Protein AF-A0A7S0M8C3-F1 (afdb_monomer)

Sequence (170 aa):
EEFAANADKVLEMQAFKDWCGSLDPEFIVKSILVQSVDMFGSRVGFLKFKAQVSDKENSVVPSIVFMRGASVAVLFVLRCDEDGELFTILTVQARFPTGKHSFHDIPAGMVDGNGDFTGVAAKEMKEETGIEVNVKSLIDLTDLASDKEGIVGPKKLPGVYPSCGGCDEY

Organism: NCBI:txid233186

Structure (mmCIF, N/CA/C/O backbone):
data_AF-A0A7S0M8C3-F1
#
_entry.id   AF-A0A7S0M8C3-F1
#
loop_
_atom_site.group_PDB
_atom_site.id
_atom_site.type_symbol
_atom_site.label_atom_id
_atom_site.label_alt_id
_atom_site.label_comp_id
_atom_site.label_asym_id
_atom_site.label_entity_id
_atom_site.label_seq_id
_atom_site.pdbx_PDB_ins_code
_atom_site.Cartn_x
_atom_site.Cartn_y
_atom_site.Cartn_z
_atom_site.occupancy
_atom_site.B_iso_or_equiv
_atom_site.auth_seq_id
_atom_site.auth_comp_id
_atom_site.auth_asym_id
_atom_site.auth_atom_id
_atom_site.pdbx_PDB_model_num
ATOM 1 N N . GLU A 1 1 ? 20.572 -16.726 -10.151 1.00 49.19 1 GLU A N 1
ATOM 2 C CA . GLU A 1 1 ? 19.652 -17.761 -10.671 1.00 49.19 1 GLU A CA 1
ATOM 3 C C . GLU A 1 1 ? 18.251 -17.631 -10.081 1.00 49.19 1 GLU A C 1
ATOM 5 O O . GLU A 1 1 ? 17.314 -17.538 -10.857 1.00 49.19 1 GLU A O 1
ATOM 10 N N . GLU A 1 2 ? 18.097 -17.481 -8.761 1.00 56.28 2 GLU A N 1
ATOM 11 C CA . GLU A 1 2 ? 16.788 -17.283 -8.097 1.00 56.28 2 GLU A CA 1
ATOM 12 C C . GLU A 1 2 ? 16.004 -16.049 -8.590 1.00 56.28 2 GLU A C 1
ATOM 14 O O . GLU A 1 2 ? 14.793 -16.092 -8.769 1.00 56.28 2 GLU A O 1
ATOM 19 N N . PHE A 1 3 ? 16.701 -14.960 -8.917 1.00 55.41 3 PHE A N 1
ATOM 20 C CA . PHE A 1 3 ? 16.072 -13.734 -9.412 1.00 55.41 3 PHE A CA 1
ATOM 21 C C . PHE A 1 3 ? 15.416 -13.881 -10.795 1.00 55.41 3 PHE A C 1
ATOM 23 O O . PHE A 1 3 ? 14.323 -13.368 -11.021 1.00 55.41 3 PHE A O 1
ATOM 30 N N . ALA A 1 4 ? 16.062 -14.598 -11.723 1.00 58.97 4 ALA A N 1
ATOM 31 C CA . ALA A 1 4 ? 15.493 -14.843 -13.048 1.00 58.97 4 ALA A CA 1
ATOM 32 C C . ALA A 1 4 ? 14.242 -15.735 -12.961 1.00 58.97 4 ALA A C 1
ATOM 34 O O . ALA A 1 4 ? 13.319 -15.561 -13.748 1.00 58.97 4 ALA A O 1
ATOM 35 N N . ALA A 1 5 ? 14.184 -16.628 -11.965 1.00 62.28 5 ALA A N 1
ATOM 36 C CA . ALA A 1 5 ? 13.038 -17.503 -11.721 1.00 62.28 5 ALA A CA 1
ATOM 37 C C . ALA A 1 5 ? 11.785 -16.756 -11.221 1.00 62.28 5 ALA A C 1
ATOM 39 O O . ALA A 1 5 ? 10.680 -17.274 -11.351 1.00 62.28 5 ALA A O 1
ATOM 40 N N . ASN A 1 6 ? 11.940 -15.534 -10.694 1.00 80.06 6 ASN A N 1
ATOM 41 C CA . ASN A 1 6 ? 10.840 -14.750 -10.127 1.00 80.06 6 ASN A CA 1
ATOM 42 C C . ASN A 1 6 ? 10.397 -13.572 -11.012 1.00 80.06 6 ASN A C 1
ATOM 44 O O . ASN A 1 6 ? 9.460 -12.865 -10.647 1.00 80.06 6 ASN A O 1
ATOM 48 N N . ALA A 1 7 ? 11.025 -13.350 -12.172 1.00 81.88 7 ALA A N 1
ATOM 49 C CA . ALA A 1 7 ? 10.680 -12.236 -13.060 1.00 81.88 7 ALA A CA 1
ATOM 50 C C . ALA A 1 7 ? 9.216 -12.299 -13.532 1.00 81.88 7 ALA A C 1
ATOM 52 O O . ALA A 1 7 ? 8.496 -11.305 -13.442 1.00 81.88 7 ALA A O 1
ATOM 53 N N . ASP A 1 8 ? 8.743 -13.484 -13.929 1.00 89.38 8 ASP A N 1
ATOM 54 C CA . ASP A 1 8 ? 7.345 -13.688 -14.329 1.00 89.38 8 ASP A CA 1
ATOM 55 C C . ASP A 1 8 ? 6.383 -13.418 -13.163 1.00 89.38 8 ASP A C 1
ATOM 57 O O . ASP A 1 8 ? 5.314 -12.841 -13.346 1.00 89.38 8 ASP A O 1
ATOM 61 N N . LYS A 1 9 ? 6.796 -13.738 -11.929 1.00 93.06 9 LYS A N 1
ATOM 62 C CA . LYS A 1 9 ? 6.009 -13.467 -10.718 1.00 93.06 9 LYS A CA 1
ATOM 63 C C . LYS A 1 9 ? 5.888 -11.983 -10.402 1.00 93.06 9 LYS A C 1
ATOM 65 O O . LYS A 1 9 ? 4.835 -11.554 -9.938 1.00 93.06 9 LYS A O 1
ATOM 70 N N . VAL A 1 10 ? 6.916 -11.191 -10.702 1.00 93.75 10 VAL A N 1
ATOM 71 C CA . VAL A 1 10 ? 6.837 -9.726 -10.612 1.00 93.75 10 VAL A CA 1
ATOM 72 C C . VAL A 1 10 ? 5.830 -9.179 -11.620 1.00 93.75 10 VAL A C 1
ATOM 74 O O . VAL A 1 10 ? 4.995 -8.357 -11.256 1.00 93.75 10 VAL A O 1
ATOM 77 N N . LEU A 1 11 ? 5.847 -9.677 -12.859 1.00 93.25 11 LEU A N 1
ATOM 78 C CA . LEU A 1 11 ? 4.877 -9.276 -13.884 1.00 93.25 11 LEU A CA 1
ATOM 79 C C . LEU A 1 11 ? 3.444 -9.719 -13.554 1.00 93.25 11 LEU A C 1
ATOM 81 O O . LEU A 1 11 ? 2.490 -9.105 -14.027 1.00 93.25 11 LEU A O 1
ATOM 85 N N . GLU A 1 12 ? 3.273 -10.766 -12.744 1.00 92.94 12 GLU A N 1
ATOM 86 C CA . GLU A 1 12 ? 1.973 -11.223 -12.244 1.00 92.94 12 GLU A CA 1
ATOM 87 C C . GLU A 1 12 ? 1.457 -10.409 -11.044 1.00 92.94 12 GLU A C 1
ATOM 89 O O . GLU A 1 12 ? 0.239 -10.368 -10.841 1.00 92.94 12 GLU A O 1
ATOM 94 N N . MET A 1 13 ? 2.342 -9.750 -10.284 1.00 92.50 13 MET A N 1
ATOM 95 C CA . MET A 1 13 ? 2.008 -8.996 -9.070 1.00 92.50 13 MET A CA 1
ATOM 96 C C . MET A 1 13 ? 1.035 -7.851 -9.376 1.00 92.50 13 MET A C 1
ATOM 98 O O . MET A 1 13 ? 1.329 -6.973 -10.185 1.00 92.50 13 MET A O 1
ATOM 102 N N . GLN A 1 14 ? -0.115 -7.832 -8.694 1.00 91.12 14 GLN A N 1
ATOM 103 C CA . GLN A 1 14 ? -1.164 -6.842 -8.961 1.00 91.12 14 GLN A CA 1
ATOM 104 C C . GLN A 1 14 ? -0.691 -5.407 -8.693 1.00 91.12 14 GLN A C 1
ATOM 106 O O . GLN A 1 14 ? -0.831 -4.566 -9.570 1.00 91.12 14 GLN A O 1
ATOM 111 N N . ALA A 1 15 ? -0.012 -5.158 -7.567 1.00 92.19 15 ALA A N 1
ATOM 112 C CA . ALA A 1 15 ? 0.543 -3.838 -7.253 1.00 92.19 15 ALA A CA 1
ATOM 113 C C . ALA A 1 15 ? 1.499 -3.315 -8.341 1.00 92.19 15 ALA A C 1
ATOM 115 O O . ALA A 1 15 ? 1.477 -2.135 -8.681 1.00 92.19 15 ALA A O 1
ATOM 116 N N . PHE A 1 16 ? 2.300 -4.201 -8.946 1.00 94.50 16 PHE A N 1
ATOM 117 C CA . PHE A 1 16 ? 3.193 -3.823 -10.039 1.00 94.50 16 PHE A CA 1
ATOM 118 C C . PHE A 1 16 ? 2.413 -3.447 -11.303 1.00 94.50 16 PHE A C 1
ATOM 120 O O . PHE A 1 16 ? 2.726 -2.443 -11.942 1.00 94.50 16 PHE A O 1
ATOM 127 N N . LYS A 1 17 ? 1.364 -4.208 -11.640 1.00 93.25 17 LYS A N 1
ATOM 128 C CA . LYS A 1 17 ? 0.469 -3.896 -12.766 1.00 93.25 17 LYS A CA 1
ATOM 129 C C . LYS A 1 17 ? -0.268 -2.578 -12.557 1.00 93.25 17 LYS A C 1
ATOM 131 O O . LYS A 1 17 ? -0.310 -1.771 -13.482 1.00 93.25 17 LYS A O 1
ATOM 136 N N . ASP A 1 18 ? -0.811 -2.364 -11.362 1.00 90.62 18 ASP A N 1
ATOM 137 C CA . ASP A 1 18 ? -1.543 -1.149 -11.008 1.00 90.62 18 ASP A CA 1
ATOM 138 C C . ASP A 1 18 ? -0.622 0.066 -11.094 1.00 90.62 18 ASP A C 1
ATOM 140 O O . ASP A 1 18 ? -0.965 1.043 -11.755 1.00 90.62 18 ASP A O 1
ATOM 144 N N . TRP A 1 19 ? 0.590 -0.036 -10.538 1.00 92.38 19 TRP A N 1
ATOM 145 C CA . TRP A 1 19 ? 1.609 1.006 -10.639 1.00 92.38 19 TRP A CA 1
ATOM 146 C C . TRP A 1 19 ? 1.981 1.310 -12.095 1.00 92.38 19 TRP A C 1
ATOM 148 O O . TRP A 1 19 ? 2.009 2.473 -12.491 1.00 92.38 19 TRP A O 1
ATOM 158 N N . CYS A 1 20 ? 2.214 0.288 -12.927 1.00 93.38 20 CYS A N 1
ATOM 159 C CA . CYS A 1 20 ? 2.465 0.491 -14.356 1.00 93.38 20 CYS A CA 1
ATOM 160 C C . CYS A 1 20 ? 1.283 1.166 -15.068 1.00 93.38 20 CYS A C 1
ATOM 162 O O . CYS A 1 20 ? 1.502 2.000 -15.944 1.00 93.38 20 CYS A O 1
ATOM 164 N N . GLY A 1 21 ? 0.048 0.812 -14.704 1.00 91.62 21 GLY A N 1
ATOM 165 C CA . GLY A 1 21 ? -1.172 1.398 -15.258 1.00 91.62 21 GLY A CA 1
ATOM 166 C C . GLY A 1 21 ? -1.456 2.822 -14.773 1.00 91.62 21 GLY A C 1
ATOM 167 O O . GLY A 1 21 ? -2.138 3.568 -15.473 1.00 91.62 21 GLY A O 1
ATOM 168 N N . SER A 1 22 ? -0.924 3.210 -13.611 1.00 88.69 22 SER A N 1
ATOM 169 C CA . SER A 1 22 ? -1.099 4.537 -13.012 1.00 88.69 22 SER A CA 1
ATOM 170 C C . SER A 1 22 ? 0.053 5.505 -13.289 1.00 88.69 22 SER A C 1
ATOM 172 O O . SER A 1 22 ? 0.012 6.633 -12.800 1.00 88.69 22 SER A O 1
ATOM 174 N N . LEU A 1 23 ? 1.104 5.079 -13.999 1.00 91.19 23 LEU A N 1
ATOM 175 C CA . LEU 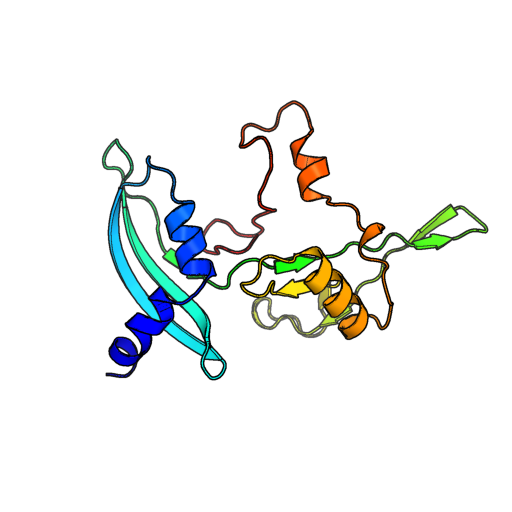A 1 23 ? 2.253 5.931 -14.301 1.00 91.19 23 LEU A CA 1
ATOM 176 C C . LEU A 1 23 ? 1.817 7.175 -15.079 1.00 91.19 23 LEU A C 1
ATOM 178 O O . LEU A 1 23 ? 1.221 7.083 -16.153 1.00 91.19 23 LEU A O 1
ATOM 182 N N . ASP A 1 24 ? 2.169 8.341 -14.542 1.00 91.81 24 ASP A N 1
ATOM 183 C CA . ASP A 1 24 ? 1.939 9.604 -15.227 1.00 91.81 24 ASP A CA 1
ATOM 184 C C . ASP A 1 24 ? 2.783 9.660 -16.520 1.00 91.81 24 ASP A C 1
ATOM 186 O O . ASP A 1 24 ? 3.982 9.358 -16.473 1.00 91.81 24 ASP A O 1
ATOM 190 N N . PRO A 1 25 ? 2.202 10.041 -17.677 1.00 90.94 25 PRO A N 1
ATOM 191 C CA . PRO A 1 25 ? 2.927 10.135 -18.946 1.00 90.94 25 PRO A CA 1
ATOM 192 C C . PRO A 1 25 ? 4.076 11.158 -18.946 1.00 90.94 25 PRO A C 1
ATOM 194 O O . PRO A 1 25 ? 4.867 11.178 -19.890 1.00 90.94 25 PRO A O 1
ATOM 197 N N . GLU A 1 26 ? 4.187 12.024 -17.935 1.00 93.25 26 GLU A N 1
ATOM 198 C CA . GLU A 1 26 ? 5.354 12.888 -17.743 1.00 93.25 26 GLU A CA 1
ATOM 199 C C . GLU A 1 26 ? 6.605 12.122 -17.295 1.00 93.25 26 GLU A C 1
ATOM 201 O O . GLU A 1 26 ? 7.720 12.594 -17.535 1.00 93.25 26 GLU A O 1
ATOM 206 N N . PHE A 1 27 ? 6.450 10.924 -16.722 1.00 95.19 27 PHE A N 1
ATOM 207 C CA . PHE A 1 27 ? 7.569 10.052 -16.389 1.00 95.19 27 PHE A CA 1
ATOM 208 C C . PHE A 1 27 ? 8.021 9.233 -17.599 1.00 95.19 27 PHE A C 1
ATOM 210 O O . PHE A 1 27 ? 7.338 8.329 -18.080 1.00 95.19 27 PHE A O 1
ATOM 217 N N . ILE A 1 28 ? 9.249 9.479 -18.047 1.00 95.44 28 ILE A N 1
ATOM 218 C CA . ILE A 1 28 ? 9.907 8.695 -19.091 1.00 95.44 28 ILE A CA 1
ATOM 219 C C . ILE A 1 28 ? 10.745 7.605 -18.418 1.00 95.44 28 ILE A C 1
ATOM 221 O O . ILE A 1 28 ? 11.888 7.831 -18.008 1.00 95.44 28 ILE A O 1
ATOM 225 N N . VAL A 1 29 ? 10.178 6.403 -18.302 1.00 96.00 29 VAL A N 1
ATOM 226 C CA . VAL A 1 29 ? 10.854 5.233 -17.721 1.00 96.00 29 VAL A CA 1
ATOM 227 C C . VAL A 1 29 ? 11.702 4.536 -18.789 1.00 96.00 29 VAL A C 1
ATOM 229 O O . VAL A 1 29 ? 11.178 3.990 -19.756 1.00 96.00 29 VAL A O 1
ATOM 232 N N . LYS A 1 30 ? 13.029 4.528 -18.619 1.00 95.50 30 LYS A N 1
ATOM 233 C CA . LYS A 1 30 ? 13.974 3.890 -19.559 1.00 95.50 30 LYS A CA 1
ATOM 234 C C . LYS A 1 30 ? 14.260 2.433 -19.218 1.00 95.50 30 LYS A C 1
ATOM 236 O O . LYS A 1 30 ? 14.435 1.608 -20.108 1.00 95.50 30 LYS A O 1
ATOM 241 N N . SER A 1 31 ? 14.381 2.124 -17.931 1.00 95.31 31 SER A N 1
ATOM 242 C CA . SER A 1 31 ? 14.628 0.764 -17.453 1.00 95.31 31 SER A CA 1
ATOM 243 C C . SER A 1 31 ? 14.221 0.607 -15.994 1.00 95.31 31 SER A C 1
ATOM 245 O O . SER A 1 31 ? 14.201 1.578 -15.236 1.00 95.31 31 SER A O 1
ATOM 247 N N . ILE A 1 32 ? 13.928 -0.632 -15.607 1.00 94.88 32 ILE A N 1
ATOM 248 C CA . ILE A 1 32 ? 13.699 -1.044 -14.225 1.00 94.88 32 ILE A CA 1
ATOM 249 C C . ILE A 1 32 ? 14.724 -2.123 -13.890 1.00 94.88 32 ILE A C 1
ATOM 251 O O . ILE A 1 32 ? 14.824 -3.140 -14.573 1.00 94.88 32 ILE A O 1
ATOM 255 N N . LEU A 1 33 ? 15.482 -1.894 -12.826 1.00 94.88 33 LEU A N 1
ATOM 256 C CA . LEU A 1 33 ? 16.362 -2.871 -12.210 1.00 94.88 33 LEU A CA 1
ATOM 257 C C . LEU A 1 33 ? 15.690 -3.372 -10.936 1.00 94.88 33 LEU A C 1
ATOM 259 O O . LEU A 1 33 ? 15.717 -2.691 -9.908 1.00 94.88 33 LEU A O 1
ATOM 263 N N . VAL A 1 34 ? 15.102 -4.565 -10.993 1.00 94.69 34 VAL A N 1
ATOM 264 C CA . VAL A 1 34 ? 14.630 -5.233 -9.779 1.00 94.69 34 VAL A CA 1
ATOM 265 C C . VAL A 1 34 ? 15.856 -5.593 -8.919 1.00 94.69 34 VAL A C 1
ATOM 267 O O . VAL A 1 34 ? 16.918 -5.951 -9.424 1.00 94.69 34 VAL A O 1
ATOM 270 N N . GLN A 1 35 ? 15.758 -5.384 -7.612 1.00 94.50 35 GLN A N 1
ATOM 271 C CA . GLN A 1 35 ? 16.856 -5.547 -6.655 1.00 94.50 35 GLN A CA 1
ATOM 272 C C . GLN A 1 35 ? 16.581 -6.671 -5.656 1.00 94.50 35 GLN A C 1
ATOM 274 O O . GLN A 1 35 ? 17.519 -7.337 -5.232 1.00 94.50 35 GLN A O 1
ATOM 279 N N . SER A 1 36 ? 15.317 -6.870 -5.275 1.00 94.50 36 SER A N 1
ATOM 280 C CA . SER A 1 36 ? 14.881 -7.951 -4.386 1.00 94.50 36 SER A CA 1
ATOM 281 C C . SER A 1 36 ? 13.437 -8.328 -4.683 1.00 94.50 36 SER A C 1
ATOM 283 O O . SER A 1 36 ? 12.641 -7.456 -5.039 1.00 94.50 36 SER A O 1
ATOM 285 N N . VAL A 1 37 ? 13.116 -9.607 -4.504 1.00 95.12 37 VAL A N 1
ATOM 286 C CA . VAL A 1 37 ? 11.754 -10.144 -4.557 1.00 95.12 37 VAL A CA 1
ATOM 287 C C . VAL A 1 37 ? 11.586 -11.074 -3.363 1.00 95.12 37 VAL A C 1
ATOM 289 O O . VAL A 1 37 ? 12.280 -12.085 -3.274 1.00 95.12 37 VAL A O 1
ATOM 292 N N . ASP A 1 38 ? 10.667 -10.740 -2.466 1.00 94.69 38 ASP A N 1
ATOM 293 C CA . ASP A 1 38 ? 10.344 -11.545 -1.293 1.00 94.69 38 ASP A CA 1
ATOM 294 C C . ASP A 1 38 ? 9.041 -12.308 -1.552 1.00 94.69 38 ASP A C 1
ATOM 296 O O . ASP A 1 38 ? 7.976 -11.711 -1.733 1.00 94.69 38 ASP A O 1
ATOM 300 N N . MET A 1 39 ? 9.127 -13.639 -1.594 1.00 93.31 39 MET A N 1
ATOM 301 C CA . MET A 1 39 ? 8.000 -14.522 -1.909 1.00 93.31 39 MET A CA 1
ATOM 302 C C . MET A 1 39 ? 7.271 -14.972 -0.641 1.00 93.31 39 MET A C 1
ATOM 304 O O . MET A 1 39 ? 7.885 -15.491 0.289 1.00 93.31 39 MET A O 1
ATOM 308 N N . PHE A 1 40 ? 5.944 -14.852 -0.626 1.00 90.56 40 PHE A N 1
ATOM 309 C CA . PHE A 1 40 ? 5.070 -15.387 0.421 1.00 90.56 40 PHE A CA 1
ATOM 310 C C . PHE A 1 40 ? 4.314 -16.596 -0.125 1.00 90.56 40 PHE A C 1
ATOM 312 O O . PHE A 1 40 ? 3.206 -16.483 -0.652 1.00 90.56 40 PHE A O 1
ATOM 319 N N . GLY A 1 41 ? 4.936 -17.773 -0.047 1.00 90.56 41 GLY A N 1
ATOM 320 C CA . GLY A 1 41 ? 4.448 -18.948 -0.765 1.00 90.56 41 GLY A CA 1
ATOM 321 C C . GLY A 1 41 ? 4.600 -18.742 -2.274 1.00 90.56 41 GLY A C 1
ATOM 322 O O . GLY A 1 41 ? 5.709 -18.543 -2.757 1.00 90.56 41 GLY A O 1
ATOM 323 N N . SER A 1 42 ? 3.496 -18.778 -3.023 1.00 89.81 42 SER A N 1
ATOM 324 C CA . SER A 1 42 ? 3.503 -18.623 -4.487 1.00 89.81 42 SER A CA 1
ATOM 325 C C . SER A 1 42 ? 3.350 -17.180 -4.985 1.00 89.81 42 SER A C 1
ATOM 327 O O . SER A 1 42 ? 3.478 -16.949 -6.189 1.00 89.81 42 SER A O 1
ATOM 329 N N . ARG A 1 43 ? 3.071 -16.216 -4.095 1.00 89.94 43 ARG A N 1
ATOM 330 C CA . ARG A 1 43 ? 2.861 -14.799 -4.441 1.00 89.94 43 ARG A CA 1
ATOM 331 C C . ARG A 1 43 ? 4.070 -13.939 -4.082 1.00 89.94 43 ARG A C 1
ATOM 333 O O . ARG A 1 43 ? 4.7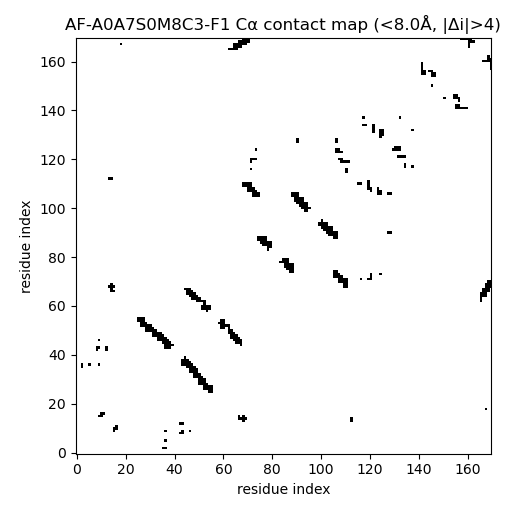54 -14.218 -3.099 1.00 89.94 43 ARG A O 1
ATOM 340 N N . VAL A 1 44 ? 4.281 -12.860 -4.831 1.00 93.38 44 VAL A N 1
ATOM 341 C CA . VAL A 1 44 ? 5.211 -11.793 -4.434 1.00 93.38 44 VAL A CA 1
ATOM 342 C C . VAL A 1 44 ? 4.596 -11.031 -3.259 1.00 93.38 44 VAL A C 1
ATOM 344 O O . VAL A 1 44 ? 3.466 -10.552 -3.357 1.00 93.38 44 VAL A O 1
ATOM 347 N N . GLY A 1 45 ? 5.312 -10.976 -2.137 1.00 92.69 45 GLY A N 1
ATOM 348 C CA . GLY A 1 45 ? 4.942 -10.204 -0.951 1.00 92.69 45 GLY A CA 1
ATOM 349 C C . GLY A 1 45 ? 5.545 -8.804 -0.978 1.00 92.69 45 GLY A C 1
ATOM 350 O O . GLY A 1 45 ? 4.818 -7.824 -0.846 1.00 92.69 45 GLY A O 1
ATOM 351 N N . PHE A 1 46 ? 6.857 -8.717 -1.214 1.00 94.69 46 PHE A N 1
ATOM 352 C CA . PHE A 1 46 ? 7.558 -7.445 -1.387 1.00 94.69 46 PHE A CA 1
ATOM 353 C C . PHE A 1 46 ? 8.413 -7.446 -2.646 1.00 94.69 46 PHE A C 1
ATOM 355 O O . PHE A 1 46 ? 9.001 -8.458 -3.031 1.00 94.69 46 PHE A O 1
ATOM 362 N N . LEU A 1 47 ? 8.513 -6.275 -3.263 1.00 96.00 47 LEU A N 1
ATOM 363 C CA . LEU A 1 47 ? 9.348 -6.034 -4.425 1.00 96.00 47 LEU A CA 1
ATOM 364 C C . LEU A 1 47 ? 10.180 -4.777 -4.187 1.00 96.00 47 LEU A C 1
ATOM 366 O O . LEU A 1 47 ? 9.650 -3.717 -3.885 1.00 96.00 47 LEU A O 1
ATOM 370 N N . LYS A 1 48 ? 11.496 -4.859 -4.369 1.00 96.38 48 LYS A N 1
ATOM 371 C CA . LYS A 1 48 ? 12.371 -3.683 -4.362 1.00 96.38 48 LYS A CA 1
ATOM 372 C C . LYS A 1 48 ? 12.957 -3.485 -5.744 1.00 96.38 48 LYS A C 1
ATOM 374 O O . LYS A 1 48 ? 13.579 -4.408 -6.267 1.00 96.38 48 LYS A O 1
ATOM 379 N N . PHE A 1 49 ? 12.848 -2.287 -6.308 1.00 95.75 49 PHE A N 1
ATOM 380 C CA . PHE A 1 49 ? 13.492 -1.958 -7.577 1.00 95.75 49 PHE A CA 1
ATOM 381 C C . PHE A 1 49 ? 14.018 -0.525 -7.628 1.00 95.75 49 PHE A C 1
ATOM 383 O O . PHE A 1 49 ? 13.626 0.348 -6.854 1.00 95.75 49 PHE A O 1
ATOM 390 N N . LYS A 1 50 ? 14.930 -0.290 -8.573 1.00 96.50 50 LYS A N 1
ATOM 391 C CA . LYS A 1 50 ? 15.380 1.038 -8.980 1.00 96.50 50 LYS A CA 1
ATOM 392 C C . LYS A 1 50 ? 15.046 1.239 -10.450 1.00 96.50 50 LYS A C 1
ATOM 394 O O . LYS A 1 50 ? 15.441 0.421 -11.276 1.00 96.50 50 LYS A O 1
ATOM 399 N N . ALA A 1 51 ? 14.376 2.329 -10.786 1.00 95.25 51 ALA A N 1
ATOM 400 C CA . ALA A 1 51 ? 14.119 2.705 -12.168 1.00 95.25 51 ALA A CA 1
ATOM 401 C C . ALA A 1 51 ? 15.080 3.807 -12.640 1.00 95.25 51 ALA A C 1
ATOM 403 O O . ALA A 1 51 ? 15.613 4.588 -11.848 1.00 95.25 51 ALA A O 1
ATOM 404 N N . GLN A 1 52 ? 15.327 3.849 -13.945 1.00 96.75 52 GLN A N 1
ATOM 405 C CA . GLN A 1 52 ? 15.910 5.007 -14.614 1.00 96.75 52 GLN A CA 1
ATOM 406 C C . GLN A 1 52 ? 14.765 5.831 -15.189 1.00 96.75 52 GLN A C 1
ATOM 408 O O . GLN A 1 52 ? 14.182 5.440 -16.201 1.00 96.75 52 GLN A O 1
ATOM 413 N N . VAL A 1 53 ? 14.446 6.943 -14.533 1.00 96.56 53 VAL A N 1
ATOM 414 C CA . VAL A 1 53 ? 13.324 7.809 -14.900 1.00 96.56 53 VAL A CA 1
ATOM 415 C C . VAL A 1 53 ? 13.828 9.225 -15.125 1.00 96.56 53 VAL A C 1
ATOM 417 O O . VAL A 1 53 ? 14.681 9.720 -14.381 1.00 96.56 53 VAL A O 1
ATOM 420 N N . SER A 1 54 ? 13.302 9.867 -16.160 1.00 96.38 54 SER A N 1
ATOM 421 C CA . SER A 1 54 ? 13.457 11.300 -16.383 1.00 96.38 54 SER A CA 1
ATOM 422 C C . SER A 1 54 ? 12.112 11.962 -16.646 1.00 96.38 54 SER A C 1
ATOM 424 O O . SER A 1 54 ? 11.184 11.292 -17.092 1.00 96.38 54 SER A O 1
ATOM 426 N N . ASP A 1 55 ? 12.016 13.263 -16.403 1.00 93.81 55 ASP A N 1
ATOM 427 C CA . ASP A 1 55 ? 10.883 14.073 -16.856 1.00 93.81 55 ASP A CA 1
ATOM 428 C C . ASP A 1 55 ? 11.058 14.532 -18.319 1.00 93.81 55 ASP A C 1
ATOM 430 O O . ASP A 1 55 ? 12.030 14.180 -19.003 1.00 93.81 55 ASP A O 1
ATOM 434 N N . LYS A 1 56 ? 10.110 15.341 -18.809 1.00 93.00 56 LYS A N 1
ATOM 435 C CA . LYS A 1 56 ? 10.137 15.934 -20.158 1.00 93.00 56 LYS A CA 1
ATOM 436 C C . LYS A 1 56 ? 11.322 16.881 -20.391 1.00 93.00 56 LYS A C 1
ATOM 438 O O . LYS A 1 56 ? 11.693 17.106 -21.542 1.00 93.00 56 LYS A O 1
ATOM 443 N N . GLU A 1 57 ? 11.928 17.411 -19.332 1.00 94.25 57 GLU A N 1
ATOM 444 C CA . GLU A 1 57 ? 13.109 18.280 -19.388 1.00 94.25 57 GLU A CA 1
ATOM 445 C C . GLU A 1 57 ? 14.426 17.480 -19.335 1.00 94.25 57 GLU A C 1
ATOM 447 O O . GLU A 1 57 ? 15.511 18.054 -19.407 1.00 94.25 57 GLU A O 1
ATOM 452 N N . ASN A 1 58 ? 14.346 16.142 -19.301 1.00 92.62 58 ASN A N 1
ATOM 453 C CA . ASN A 1 58 ? 15.454 15.204 -19.094 1.00 92.62 58 ASN A CA 1
ATOM 454 C C . ASN A 1 58 ? 16.103 15.282 -17.703 1.00 92.62 58 ASN A C 1
ATOM 456 O O . ASN A 1 58 ? 17.202 14.746 -17.512 1.00 92.62 58 ASN A O 1
ATOM 460 N N . SER A 1 59 ? 15.436 15.884 -16.719 1.00 95.25 59 SER A N 1
ATOM 461 C CA . SER A 1 59 ? 15.903 15.857 -15.335 1.00 95.25 59 SER A CA 1
ATOM 462 C C . SER A 1 59 ? 15.718 14.459 -14.758 1.00 95.25 59 SER A C 1
ATOM 464 O O . SER A 1 59 ? 14.694 13.810 -14.971 1.00 95.25 59 SER A O 1
ATOM 466 N N . VAL A 1 60 ? 16.726 13.966 -14.034 1.00 94.62 60 VAL A N 1
ATOM 467 C CA . VAL A 1 60 ? 16.671 12.643 -13.399 1.00 94.62 60 VAL A CA 1
ATOM 468 C C . VAL A 1 60 ? 15.736 12.693 -12.198 1.00 94.62 60 VAL A C 1
ATOM 470 O O . VAL A 1 60 ? 15.931 13.499 -11.290 1.00 94.62 60 VAL A O 1
ATOM 473 N N . VAL A 1 61 ? 14.778 11.771 -12.160 1.00 94.12 61 VAL A N 1
ATOM 474 C CA . VAL A 1 61 ? 13.863 11.613 -11.029 1.00 94.12 61 VAL A CA 1
ATOM 475 C C . VAL A 1 61 ? 14.419 10.538 -10.082 1.00 94.12 61 VAL A C 1
ATOM 477 O O . VAL A 1 61 ? 14.859 9.482 -10.545 1.00 94.12 61 VAL A O 1
ATOM 480 N N . PRO A 1 62 ? 14.442 10.758 -8.754 1.00 92.62 62 PRO A N 1
ATOM 481 C CA . PRO A 1 62 ? 14.725 9.695 -7.794 1.00 92.62 62 PRO A CA 1
ATOM 482 C C . PRO A 1 62 ? 13.681 8.578 -7.907 1.00 92.62 62 PRO A C 1
ATOM 484 O O . PRO A 1 62 ? 12.486 8.827 -7.790 1.00 92.62 62 PRO A O 1
ATOM 487 N N . SER A 1 63 ? 14.116 7.342 -8.158 1.00 92.75 63 SER A N 1
ATOM 488 C CA . SER A 1 63 ? 13.186 6.249 -8.492 1.00 92.75 63 SER A CA 1
ATOM 489 C C . SER A 1 63 ? 13.572 4.929 -7.836 1.00 92.75 63 SER A C 1
ATOM 491 O O . SER A 1 63 ? 13.755 3.913 -8.506 1.00 92.75 63 SER A O 1
ATOM 493 N N . ILE A 1 64 ? 13.756 4.952 -6.516 1.00 95.44 64 ILE A N 1
ATOM 494 C CA . ILE A 1 64 ? 13.807 3.730 -5.705 1.00 95.44 64 ILE A CA 1
ATOM 495 C C . ILE A 1 64 ? 12.391 3.443 -5.222 1.00 95.44 64 ILE A C 1
ATOM 497 O O . ILE A 1 64 ? 11.736 4.340 -4.702 1.00 95.44 64 ILE A O 1
ATOM 501 N N . VAL A 1 65 ? 11.949 2.198 -5.374 1.00 95.56 65 VAL A N 1
ATOM 502 C CA . VAL A 1 65 ? 10.612 1.762 -4.973 1.00 95.56 65 VAL A CA 1
ATOM 503 C C . VAL A 1 65 ? 10.725 0.496 -4.130 1.00 95.56 65 VAL A C 1
ATOM 505 O O . VAL A 1 65 ? 11.352 -0.486 -4.537 1.00 95.56 65 VAL A O 1
ATOM 508 N N . PHE A 1 66 ? 10.127 0.542 -2.946 1.00 95.62 66 PHE A N 1
ATOM 509 C CA . PHE A 1 66 ? 9.767 -0.601 -2.125 1.00 95.62 66 PHE A CA 1
ATOM 510 C C . PHE A 1 66 ? 8.260 -0.802 -2.258 1.00 95.62 66 PHE A C 1
ATOM 512 O O . PHE A 1 66 ? 7.468 -0.012 -1.755 1.00 95.62 66 PHE A O 1
ATOM 519 N N . MET A 1 67 ? 7.893 -1.836 -2.999 1.00 94.81 67 MET A N 1
ATOM 520 C CA . MET A 1 67 ? 6.536 -2.125 -3.409 1.00 94.81 67 MET A CA 1
ATOM 521 C C . MET A 1 67 ? 5.935 -3.224 -2.540 1.00 94.81 67 MET A C 1
ATOM 523 O O . MET A 1 67 ? 6.487 -4.327 -2.451 1.00 94.81 67 MET A O 1
ATOM 527 N N . ARG A 1 68 ? 4.789 -2.918 -1.931 1.00 92.56 68 ARG A N 1
ATOM 528 C CA . ARG A 1 68 ? 3.969 -3.867 -1.168 1.00 92.56 68 ARG A CA 1
ATOM 529 C C . ARG A 1 68 ? 2.493 -3.867 -1.567 1.00 92.56 68 ARG A C 1
ATOM 531 O O . ARG A 1 68 ? 1.805 -4.828 -1.229 1.00 92.56 68 ARG A O 1
ATOM 538 N N . GLY A 1 69 ? 2.029 -2.848 -2.294 1.00 91.38 69 GLY A N 1
ATOM 539 C CA . GLY A 1 69 ? 0.626 -2.669 -2.666 1.00 91.38 69 GLY A CA 1
ATOM 540 C C . GLY A 1 69 ? -0.200 -1.889 -1.641 1.00 91.38 69 GLY A C 1
ATOM 541 O O . GLY A 1 69 ? 0.304 -1.463 -0.601 1.00 91.38 69 GLY A O 1
ATOM 542 N N . ALA A 1 70 ? -1.482 -1.715 -1.963 1.00 90.00 70 ALA A N 1
ATOM 543 C CA . ALA A 1 70 ? -2.439 -0.956 -1.165 1.00 90.00 70 ALA A C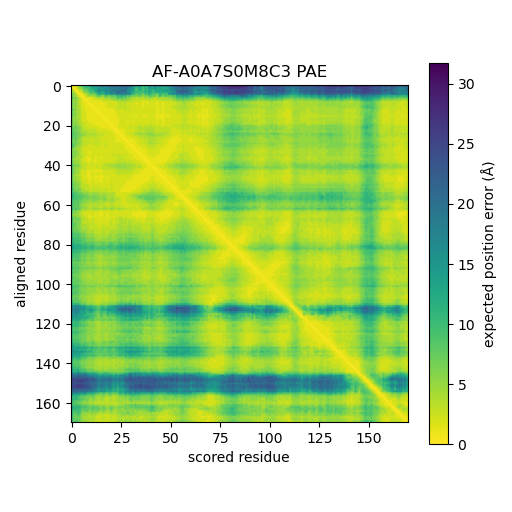A 1
ATOM 544 C C . ALA A 1 70 ? -2.801 -1.652 0.154 1.00 90.00 70 ALA A C 1
ATOM 546 O O . ALA A 1 70 ? -2.832 -2.887 0.251 1.00 90.00 70 ALA A O 1
ATOM 547 N N . SER A 1 71 ? -3.136 -0.847 1.156 1.00 90.50 71 SER A N 1
ATOM 548 C CA . SER A 1 71 ? -3.703 -1.326 2.411 1.00 90.50 71 SER A CA 1
ATOM 549 C C . SER A 1 71 ? -5.034 -0.632 2.690 1.00 90.50 71 SER A C 1
ATOM 551 O O . SER A 1 71 ? -5.468 0.268 1.976 1.00 90.50 71 SER A O 1
ATOM 553 N N . VAL A 1 72 ? -5.757 -1.125 3.686 1.00 90.06 72 VAL A N 1
ATOM 554 C CA . VAL A 1 72 ? -6.977 -0.499 4.178 1.00 90.06 72 VAL A CA 1
ATOM 555 C C . VAL A 1 72 ? -6.868 -0.357 5.680 1.00 90.06 72 VAL A C 1
ATOM 557 O O . VAL A 1 72 ? -6.465 -1.287 6.374 1.00 90.06 72 VAL A O 1
ATOM 560 N N . ALA A 1 73 ? -7.236 0.815 6.180 1.00 91.50 73 ALA A N 1
ATOM 561 C CA . ALA A 1 73 ? -7.308 1.100 7.600 1.00 91.50 73 ALA A CA 1
ATOM 562 C C . ALA A 1 73 ? -8.703 1.615 7.945 1.00 91.50 73 ALA A C 1
ATOM 564 O O . ALA A 1 73 ? -9.332 2.317 7.149 1.00 91.50 73 ALA A O 1
ATOM 565 N N . VAL A 1 74 ? -9.193 1.276 9.134 1.00 90.81 74 VAL A N 1
ATOM 566 C CA . VAL A 1 74 ? -10.544 1.647 9.561 1.00 90.81 74 VAL A CA 1
ATOM 567 C C . VAL A 1 74 ? -10.484 2.380 10.887 1.00 90.81 74 VAL A C 1
ATOM 569 O O . VAL A 1 74 ? -10.034 1.858 11.905 1.00 90.81 74 VAL A O 1
ATOM 572 N N . LEU A 1 75 ? -11.006 3.603 10.878 1.00 92.44 75 LEU A N 1
ATOM 573 C CA . LEU A 1 75 ? -11.197 4.387 12.085 1.00 92.44 75 LEU A CA 1
ATOM 574 C C . LEU A 1 75 ? -12.547 4.044 12.718 1.00 92.44 75 LEU A C 1
ATOM 576 O O . LEU A 1 75 ? -13.600 4.378 12.175 1.00 92.44 75 LEU A O 1
ATOM 580 N N . PHE A 1 76 ? -12.523 3.439 13.904 1.00 90.38 76 PHE A N 1
ATOM 581 C CA . PHE A 1 76 ? -13.729 3.328 14.719 1.00 90.38 76 PHE A CA 1
ATOM 582 C C . PHE A 1 76 ? -14.049 4.647 15.408 1.00 90.38 76 PHE A C 1
ATOM 584 O O . PHE A 1 76 ? -13.179 5.263 16.025 1.00 90.38 76 PHE A O 1
ATOM 591 N N . VAL A 1 77 ? -15.324 5.016 15.379 1.00 91.75 77 VAL A N 1
ATOM 592 C CA . VAL A 1 77 ? -15.884 6.085 16.203 1.00 91.75 77 VAL A CA 1
ATOM 593 C C . VAL A 1 77 ? -16.964 5.456 17.070 1.00 91.75 77 VAL A C 1
ATOM 595 O O . VAL A 1 77 ? -18.071 5.183 16.609 1.00 91.75 77 VAL A O 1
ATOM 598 N N . LEU A 1 78 ? -16.614 5.173 18.319 1.00 91.44 78 LEU A N 1
ATOM 599 C CA . LEU A 1 78 ? -17.547 4.732 19.344 1.00 91.44 78 LEU A CA 1
ATOM 600 C C . LEU A 1 78 ? -18.120 5.971 20.016 1.00 91.44 78 LEU A C 1
ATOM 602 O O . LEU A 1 78 ? -17.363 6.853 20.410 1.00 91.44 78 LEU A O 1
ATOM 606 N N . ARG A 1 79 ? -19.439 6.036 20.156 1.00 94.44 79 ARG A N 1
ATOM 607 C CA . ARG A 1 79 ? -20.113 7.122 20.860 1.00 94.44 79 ARG A CA 1
ATOM 608 C C . ARG A 1 79 ? -20.805 6.557 22.088 1.00 94.44 79 ARG A C 1
ATOM 610 O O . ARG A 1 79 ? -21.599 5.633 21.956 1.00 94.44 79 ARG A O 1
ATOM 617 N N . CYS A 1 80 ? -20.481 7.108 23.248 1.00 95.94 80 CYS A N 1
ATOM 618 C CA . CYS A 1 80 ? -21.162 6.824 24.501 1.00 95.94 80 CYS A CA 1
ATOM 619 C C . CYS A 1 80 ? -22.579 7.421 24.450 1.00 95.94 80 CYS A C 1
ATOM 621 O O . CYS A 1 80 ? -22.745 8.579 24.054 1.00 95.94 80 CYS A O 1
ATOM 623 N N . ASP A 1 81 ? -23.604 6.644 24.801 1.00 95.88 81 ASP A N 1
ATOM 624 C CA . ASP A 1 81 ? -24.998 7.100 24.715 1.00 95.8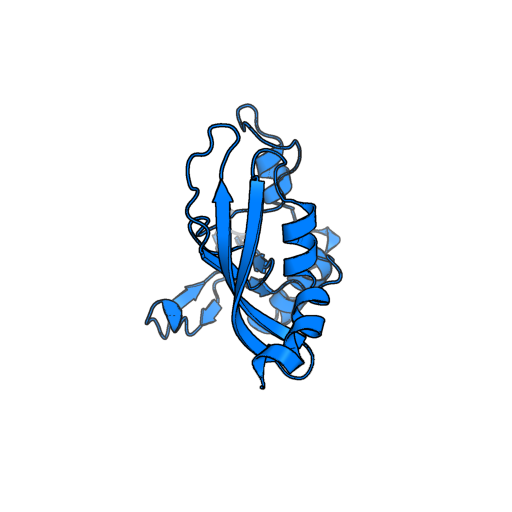8 81 ASP A CA 1
ATOM 625 C C . ASP A 1 81 ? -25.345 8.074 25.853 1.00 95.88 81 ASP A C 1
ATOM 627 O O . ASP A 1 81 ? -26.194 8.951 25.687 1.00 95.88 81 ASP A O 1
ATOM 631 N N . GLU A 1 82 ? -24.676 7.944 27.001 1.00 96.75 82 GLU A N 1
ATOM 632 C CA . GLU A 1 82 ? -24.949 8.701 28.220 1.00 96.75 82 GLU A CA 1
ATOM 633 C C . GLU A 1 82 ? -24.519 10.172 28.134 1.00 96.75 82 GLU A C 1
ATOM 635 O O . GLU A 1 82 ? -25.264 11.060 28.556 1.00 96.75 82 GLU A O 1
ATOM 640 N N . ASP A 1 83 ? -23.326 10.441 27.603 1.00 96.56 83 ASP A N 1
ATOM 641 C CA . ASP A 1 83 ? -22.712 11.776 27.563 1.00 96.56 83 ASP A CA 1
ATOM 642 C C . ASP A 1 83 ? -22.285 12.220 26.155 1.00 96.56 83 ASP A C 1
ATOM 644 O O . ASP A 1 83 ? -21.922 13.381 25.946 1.00 96.56 83 ASP A O 1
ATOM 648 N N . GLY A 1 84 ? -22.386 11.333 25.162 1.00 96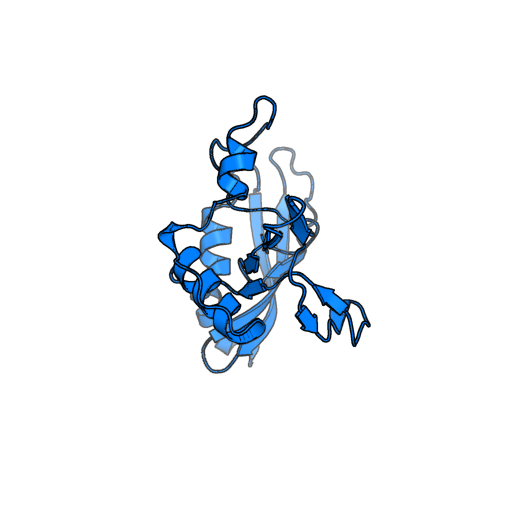.25 84 GLY A N 1
ATOM 649 C CA . GLY A 1 84 ? -21.973 11.607 23.793 1.00 96.25 84 GLY A CA 1
ATOM 650 C C . GLY A 1 84 ? -20.460 11.610 23.579 1.00 96.25 84 GLY A C 1
ATOM 651 O O . GLY A 1 84 ? -20.043 12.014 22.489 1.00 96.25 84 GLY A O 1
ATOM 652 N N . GLU A 1 85 ? -19.656 11.195 24.564 1.00 97.06 85 GLU A N 1
ATOM 653 C CA . GLU A 1 85 ? -18.200 11.132 24.442 1.00 97.06 85 GLU A CA 1
ATOM 654 C C . GLU A 1 85 ? -17.786 10.158 23.329 1.00 97.06 85 GLU A C 1
ATOM 656 O O . GLU A 1 85 ? -18.412 9.115 23.111 1.00 97.06 85 GLU A O 1
ATOM 661 N N . LEU A 1 86 ? -16.745 10.536 22.579 1.00 96.44 86 LEU A N 1
ATOM 662 C CA . LEU A 1 86 ? -16.251 9.771 21.441 1.00 96.44 86 LEU A CA 1
ATOM 663 C C . LEU A 1 86 ? -14.957 9.048 21.796 1.00 96.44 86 LEU A C 1
ATOM 665 O O . LEU A 1 86 ? -13.981 9.662 22.223 1.00 96.44 86 LEU A O 1
ATOM 669 N N . PHE A 1 87 ? -14.933 7.753 21.513 1.00 95.31 87 PHE A N 1
ATOM 670 C CA . PHE A 1 87 ? -13.772 6.892 21.661 1.00 95.31 87 PHE A CA 1
ATOM 671 C C . PHE A 1 87 ? -13.424 6.238 20.329 1.00 95.31 87 PHE A C 1
ATOM 673 O O . PHE A 1 87 ? -14.224 6.180 19.395 1.00 95.31 87 PHE A O 1
ATOM 680 N N . THR A 1 88 ? -12.211 5.710 20.251 1.00 94.88 88 THR A N 1
ATOM 681 C CA . THR A 1 88 ? -11.766 4.893 19.127 1.00 94.88 88 THR A CA 1
ATOM 682 C C . THR A 1 88 ? -11.159 3.593 19.635 1.00 94.88 88 THR A C 1
ATOM 684 O O . THR A 1 88 ? -10.877 3.452 20.826 1.00 94.88 88 THR A O 1
ATOM 687 N N . ILE A 1 89 ? -10.969 2.640 18.730 1.00 92.75 89 ILE A N 1
ATOM 688 C CA . ILE A 1 89 ? -10.338 1.358 19.024 1.00 92.75 89 ILE A CA 1
ATOM 689 C C . ILE A 1 89 ? -8.972 1.359 18.361 1.00 92.75 89 ILE A C 1
ATOM 691 O O . ILE A 1 89 ? -8.855 1.649 17.172 1.00 92.75 89 ILE A O 1
ATOM 695 N N . LEU A 1 90 ? -7.958 1.002 19.142 1.00 95.00 90 LEU A N 1
ATOM 696 C CA . LEU A 1 90 ? -6.601 0.787 18.665 1.00 95.00 90 LEU A CA 1
ATOM 697 C C . LEU A 1 90 ? -6.216 -0.671 18.899 1.00 95.00 90 LEU A C 1
ATOM 699 O O . LEU A 1 90 ? -6.615 -1.281 19.893 1.00 95.00 90 LEU A O 1
ATOM 703 N N . THR A 1 91 ? -5.403 -1.207 18.002 1.00 92.62 91 THR A N 1
ATOM 704 C CA . THR A 1 91 ? -4.694 -2.468 18.196 1.00 92.62 91 THR A CA 1
ATOM 705 C C . THR A 1 91 ? -3.316 -2.179 18.781 1.00 92.62 91 THR A C 1
ATOM 707 O O . THR A 1 91 ? -2.770 -1.084 18.630 1.00 92.62 91 THR A O 1
ATOM 710 N N . VAL A 1 92 ? -2.741 -3.162 19.474 1.00 94.69 92 VAL A N 1
ATOM 711 C CA . VAL A 1 92 ? -1.348 -3.097 19.926 1.00 94.69 92 VAL A CA 1
ATOM 712 C C . VAL A 1 92 ? -0.572 -4.177 19.207 1.00 94.69 92 VAL A C 1
ATOM 714 O O . VAL A 1 92 ? -0.811 -5.365 19.411 1.00 94.69 92 VAL A O 1
ATOM 717 N N . GLN A 1 93 ? 0.371 -3.756 18.375 1.00 92.00 93 GLN A N 1
ATOM 718 C CA . GLN A 1 93 ? 1.123 -4.660 17.520 1.00 92.00 93 GLN A CA 1
ATOM 719 C C . GLN A 1 93 ? 2.600 -4.283 17.439 1.00 92.00 93 GLN A C 1
ATOM 721 O O . GLN A 1 93 ? 3.000 -3.134 17.654 1.00 92.00 93 GLN A O 1
ATOM 726 N N . ALA A 1 94 ? 3.432 -5.278 17.131 1.00 94.31 94 ALA A N 1
ATOM 727 C CA . ALA A 1 94 ? 4.845 -5.057 16.884 1.00 94.31 94 ALA A CA 1
ATOM 728 C C . ALA A 1 94 ? 5.036 -4.455 15.492 1.00 94.31 94 ALA A C 1
ATOM 730 O O . ALA A 1 94 ? 4.766 -5.080 14.470 1.00 94.31 94 ALA A O 1
ATOM 731 N N . ARG A 1 95 ? 5.575 -3.240 15.451 1.00 93.25 95 ARG A N 1
ATOM 732 C CA . ARG A 1 95 ? 6.022 -2.567 14.234 1.00 93.25 95 ARG A CA 1
ATOM 733 C C . ARG A 1 95 ? 7.548 -2.591 14.223 1.00 93.25 95 ARG A C 1
ATOM 735 O O . ARG A 1 95 ? 8.221 -1.615 14.548 1.00 93.25 95 ARG A O 1
ATOM 742 N N . PHE A 1 96 ? 8.109 -3.744 13.857 1.00 94.94 96 PHE A N 1
ATOM 743 C CA . PHE A 1 96 ? 9.562 -3.924 13.766 1.00 94.94 96 PHE A CA 1
ATOM 744 C C . PHE A 1 96 ? 10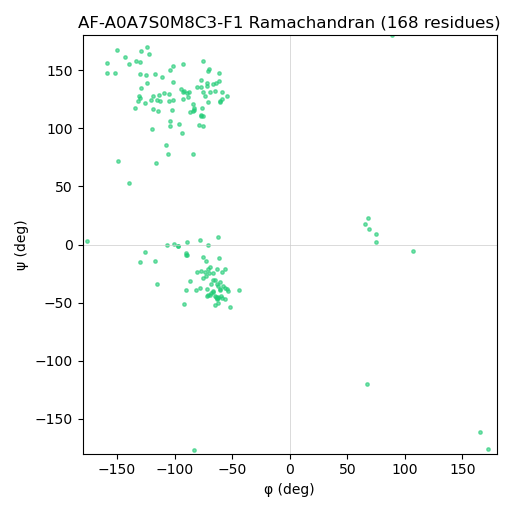.259 -2.872 12.877 1.00 94.94 96 PHE A C 1
ATOM 746 O O . PHE A 1 96 ? 11.292 -2.363 13.314 1.00 94.94 96 PHE A O 1
ATOM 753 N N . PRO A 1 97 ? 9.699 -2.443 11.719 1.00 89.94 97 PRO A N 1
ATOM 754 C CA . PRO A 1 97 ? 10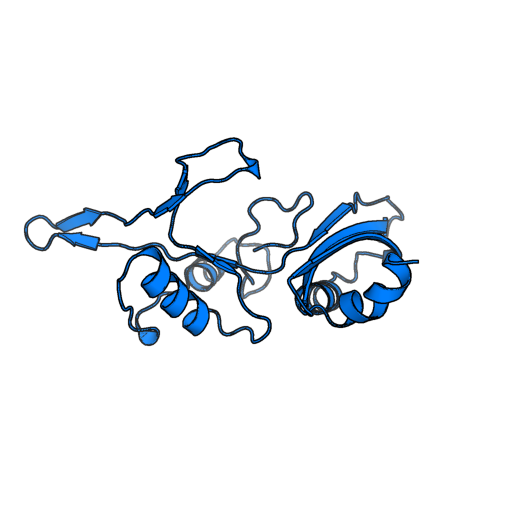.310 -1.387 10.903 1.00 89.94 97 PRO A CA 1
ATOM 755 C C . PRO A 1 97 ? 10.504 -0.048 11.630 1.00 89.94 97 PRO A C 1
ATOM 757 O O . PRO A 1 97 ? 11.376 0.727 11.252 1.00 89.94 97 PRO A O 1
ATOM 760 N N . THR A 1 98 ? 9.728 0.224 12.686 1.00 92.56 98 THR A N 1
ATOM 761 C CA . THR A 1 98 ? 9.859 1.437 13.511 1.00 92.56 98 THR A CA 1
ATOM 762 C C . THR A 1 98 ? 10.612 1.186 14.824 1.00 92.56 98 THR A C 1
ATOM 764 O O . THR A 1 98 ? 10.783 2.100 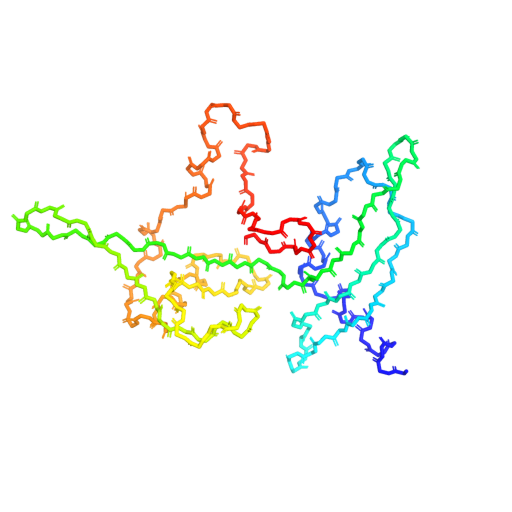15.633 1.00 92.56 98 THR A O 1
ATOM 767 N N . GLY A 1 99 ? 11.063 -0.051 15.067 1.00 96.19 99 GLY A N 1
ATOM 768 C CA . GLY A 1 99 ? 11.719 -0.460 16.309 1.00 96.19 99 GLY A CA 1
ATOM 769 C C . GLY A 1 99 ? 10.786 -0.470 17.525 1.00 96.19 99 GLY A C 1
ATOM 770 O O . GLY A 1 99 ? 11.258 -0.340 18.656 1.00 96.19 99 GLY A O 1
ATOM 771 N N . LYS A 1 100 ? 9.465 -0.577 17.324 1.00 97.06 100 LYS A N 1
ATOM 772 C CA . LYS A 1 100 ? 8.463 -0.553 18.402 1.00 97.06 100 LYS A CA 1
ATOM 773 C C . LYS A 1 100 ? 7.773 -1.905 18.534 1.00 97.06 100 LYS A C 1
ATOM 775 O O . LYS A 1 100 ? 7.168 -2.393 17.589 1.00 97.06 100 LYS A O 1
ATOM 780 N N . HIS A 1 101 ? 7.832 -2.494 19.726 1.00 96.06 101 HIS A N 1
ATOM 781 C CA . HIS A 1 101 ? 7.143 -3.755 20.021 1.00 96.06 101 HIS A CA 1
ATOM 782 C C . HIS A 1 101 ? 5.655 -3.558 20.348 1.00 96.06 101 HIS A C 1
ATOM 784 O O . HIS A 1 101 ? 4.826 -4.358 19.940 1.00 96.06 101 HIS A O 1
ATOM 790 N N . SER A 1 102 ? 5.317 -2.503 21.091 1.00 96.56 102 SER A N 1
ATOM 791 C CA . SER A 1 102 ? 3.942 -2.218 21.522 1.00 96.56 102 SER A CA 1
ATOM 792 C C . SER A 1 102 ? 3.484 -0.903 20.905 1.00 96.56 102 SER A C 1
ATOM 794 O O . SER A 1 102 ? 3.426 0.131 21.572 1.00 96.56 102 SER A O 1
ATOM 796 N N . PHE A 1 103 ? 3.270 -0.927 19.593 1.00 95.44 103 PHE A N 1
ATOM 797 C CA . PHE A 1 103 ? 2.803 0.225 18.838 1.00 95.44 103 PHE A CA 1
ATOM 798 C C . PHE A 1 103 ? 1.276 0.242 18.845 1.00 95.44 103 PHE A C 1
ATOM 800 O O . PHE A 1 103 ? 0.659 -0.770 18.518 1.00 95.44 103 PHE A O 1
ATOM 807 N N . HIS A 1 104 ? 0.691 1.369 19.249 1.00 95.19 104 HIS A N 1
ATOM 808 C CA . HIS A 1 104 ? -0.752 1.565 19.175 1.00 95.19 104 HIS A CA 1
ATOM 809 C C . HIS A 1 104 ? -1.088 2.039 17.769 1.00 95.19 104 HIS A C 1
ATOM 811 O O . HIS A 1 104 ? -0.568 3.070 17.341 1.00 95.19 104 HIS A O 1
ATOM 817 N N . ASP A 1 105 ? -1.922 1.282 17.073 1.00 92.12 105 ASP A N 1
ATOM 818 C CA . ASP A 1 105 ? -2.276 1.542 15.684 1.00 92.12 105 ASP A CA 1
ATOM 819 C C . ASP A 1 105 ? -3.780 1.425 15.480 1.00 92.12 105 ASP A C 1
ATOM 821 O O . ASP A 1 105 ? -4.470 0.754 16.251 1.00 92.12 105 ASP A O 1
ATOM 825 N N . ILE A 1 106 ? -4.293 2.056 14.433 1.00 92.56 106 ILE A N 1
ATOM 826 C CA . ILE A 1 106 ? -5.656 1.761 13.992 1.00 92.56 106 ILE A CA 1
ATOM 827 C C . ILE A 1 106 ? -5.690 0.362 13.359 1.00 92.56 106 ILE A C 1
ATOM 829 O O . ILE A 1 106 ? -4.679 -0.068 12.796 1.00 92.56 106 ILE A O 1
ATOM 833 N N . PRO A 1 107 ? -6.817 -0.366 13.452 1.00 91.75 107 PRO A N 1
ATOM 834 C CA . PRO A 1 107 ? -6.951 -1.636 12.759 1.00 91.75 107 PRO A CA 1
ATOM 835 C C . PRO A 1 107 ? -6.768 -1.453 11.251 1.00 91.75 107 PRO A C 1
ATOM 837 O O . PRO A 1 107 ? -7.355 -0.538 10.655 1.00 91.75 107 PRO A O 1
ATOM 840 N N . ALA A 1 108 ? -5.926 -2.287 10.649 1.00 90.50 108 ALA A N 1
ATOM 841 C CA . ALA A 1 108 ? -5.531 -2.140 9.256 1.00 90.50 108 ALA A CA 1
ATOM 842 C C . ALA A 1 108 ? -4.999 -3.448 8.669 1.00 90.50 108 ALA A C 1
ATOM 844 O O . ALA A 1 108 ? -4.306 -4.204 9.342 1.00 90.50 108 ALA A O 1
ATOM 845 N N . GLY A 1 109 ? -5.225 -3.659 7.375 1.00 87.94 109 GLY A N 1
ATOM 846 C CA . GLY A 1 109 ? -4.753 -4.847 6.672 1.00 87.94 109 GLY A CA 1
ATOM 847 C C . GLY A 1 109 ? -4.454 -4.604 5.201 1.00 87.94 109 GLY A C 1
ATOM 848 O O . GLY A 1 109 ? -4.770 -3.561 4.635 1.00 87.94 109 GLY A O 1
ATOM 849 N N . MET A 1 110 ? -3.784 -5.569 4.579 1.00 87.38 110 MET A N 1
ATOM 850 C CA . MET A 1 110 ? -3.401 -5.477 3.170 1.00 87.38 110 MET A CA 1
ATOM 851 C C . MET A 1 110 ? -4.580 -5.842 2.276 1.00 87.38 110 MET A C 1
ATOM 853 O O . MET A 1 110 ? -5.229 -6.863 2.497 1.00 87.38 110 MET A O 1
ATOM 857 N N . VAL A 1 111 ? -4.807 -5.058 1.225 1.00 83.38 111 VAL A N 1
ATOM 858 C CA . VAL A 1 111 ? -5.852 -5.362 0.244 1.00 83.38 111 VAL A CA 1
ATOM 859 C C . VAL A 1 111 ? -5.367 -6.498 -0.651 1.00 83.38 111 VAL A C 1
ATOM 861 O O . VAL A 1 111 ? -4.233 -6.492 -1.137 1.00 83.38 111 VAL A O 1
ATOM 864 N N . ASP A 1 112 ? -6.205 -7.518 -0.839 1.00 70.81 112 ASP A N 1
ATOM 865 C CA . ASP A 1 112 ? -5.913 -8.567 -1.806 1.00 70.81 112 ASP A CA 1
ATOM 866 C C . ASP A 1 112 ? -6.155 -8.059 -3.237 1.00 70.81 112 ASP A C 1
ATOM 868 O O . ASP A 1 112 ? -6.866 -7.084 -3.477 1.00 70.81 112 ASP A O 1
ATOM 872 N N . GLY A 1 113 ? -5.524 -8.695 -4.227 1.00 62.34 113 GLY A N 1
ATOM 873 C CA . GLY A 1 113 ? -5.521 -8.221 -5.620 1.00 62.34 113 GLY A CA 1
ATOM 874 C C . GLY A 1 113 ? -6.892 -8.159 -6.315 1.00 62.34 113 GLY A C 1
ATOM 875 O O . GLY A 1 113 ? -6.933 -7.905 -7.514 1.00 62.34 113 GLY A O 1
ATOM 876 N N . ASN A 1 114 ? -7.995 -8.402 -5.600 1.00 60.72 114 ASN A N 1
ATOM 877 C CA . ASN A 1 114 ? -9.360 -8.308 -6.110 1.00 60.72 114 ASN A CA 1
ATOM 878 C C . ASN A 1 114 ? -9.972 -6.904 -5.951 1.00 60.72 114 ASN A C 1
ATOM 880 O O . ASN A 1 114 ? -11.048 -6.662 -6.495 1.00 60.72 114 ASN A O 1
ATOM 884 N N . GLY A 1 115 ? -9.315 -5.984 -5.231 1.00 64.12 115 GLY A N 1
ATOM 885 C CA . GLY A 1 115 ? -9.751 -4.584 -5.116 1.00 64.12 115 GLY A CA 1
ATOM 886 C C . GLY A 1 115 ? -11.044 -4.371 -4.315 1.00 64.12 115 GLY A C 1
ATOM 887 O O . GLY A 1 115 ? -11.620 -3.284 -4.362 1.00 64.12 115 GLY A O 1
ATOM 888 N N . ASP A 1 116 ? -11.513 -5.383 -3.576 1.00 74.50 116 ASP A N 1
ATOM 889 C CA . ASP A 1 116 ? -12.659 -5.263 -2.668 1.00 74.50 116 ASP A CA 1
ATOM 890 C C . ASP A 1 116 ? -12.210 -4.713 -1.308 1.00 74.50 116 ASP A C 1
ATOM 892 O O . ASP A 1 116 ? -12.056 -5.437 -0.321 1.00 74.50 116 ASP A O 1
ATOM 896 N N . PHE A 1 117 ? -11.994 -3.397 -1.261 1.00 77.50 117 PHE A N 1
ATOM 897 C CA . PHE A 1 117 ? -11.598 -2.687 -0.042 1.00 77.50 117 PHE A CA 1
ATOM 898 C C . PHE A 1 117 ? -12.554 -2.944 1.124 1.00 77.50 117 PHE A C 1
ATOM 900 O O . PHE A 1 117 ? -12.121 -3.068 2.267 1.00 77.50 117 PHE A O 1
ATOM 907 N N . THR A 1 118 ? -13.859 -3.018 0.856 1.00 78.50 118 THR A N 1
ATOM 908 C CA . THR A 1 118 ? -14.870 -3.091 1.912 1.00 78.50 118 THR A CA 1
ATOM 909 C C . THR A 1 118 ? -14.965 -4.496 2.507 1.00 78.50 118 THR A C 1
ATOM 911 O O . THR A 1 118 ? -15.117 -4.636 3.723 1.00 78.50 118 THR A O 1
ATOM 914 N N . GLY A 1 119 ? -14.821 -5.533 1.676 1.00 81.62 119 GLY A N 1
ATOM 915 C CA . GLY A 1 119 ? -14.702 -6.919 2.126 1.00 81.62 119 GLY A CA 1
ATOM 916 C C . GLY A 1 119 ? -13.434 -7.161 2.947 1.00 81.62 119 GLY A C 1
ATOM 917 O O . GLY A 1 119 ? -13.513 -7.756 4.025 1.00 81.62 119 GLY A O 1
ATOM 918 N N . VAL A 1 120 ? -12.286 -6.646 2.484 1.00 84.75 120 VAL A N 1
ATOM 919 C CA . VAL A 1 120 ? -11.014 -6.737 3.221 1.00 84.75 120 VAL A CA 1
ATOM 920 C C . VAL A 1 120 ? -11.113 -6.000 4.550 1.00 84.75 120 VAL A C 1
ATOM 922 O O . VAL A 1 120 ? -10.850 -6.605 5.583 1.00 84.75 120 VAL A O 1
ATOM 925 N N . ALA A 1 121 ? -11.574 -4.745 4.552 1.00 85.50 121 ALA A N 1
ATOM 926 C CA . ALA A 1 121 ? -11.743 -3.965 5.774 1.00 85.50 121 ALA A CA 1
ATOM 927 C C . ALA A 1 121 ? -12.558 -4.738 6.815 1.00 85.50 121 ALA A C 1
ATOM 929 O O . ALA A 1 121 ? -12.082 -4.964 7.921 1.00 85.50 121 ALA A O 1
ATOM 930 N N . ALA A 1 122 ? -13.754 -5.217 6.455 1.00 85.81 122 ALA A N 1
ATOM 931 C CA . ALA A 1 122 ? -14.623 -5.932 7.388 1.00 85.81 122 ALA A CA 1
ATOM 932 C C . ALA A 1 122 ? -14.010 -7.232 7.928 1.00 85.81 122 ALA A C 1
ATOM 934 O O . ALA A 1 122 ? -14.219 -7.571 9.096 1.00 85.81 122 ALA A O 1
ATOM 935 N N . LYS A 1 123 ? -13.252 -7.952 7.094 1.00 87.44 123 LYS A N 1
ATOM 936 C CA . LYS A 1 123 ? -12.520 -9.147 7.512 1.00 87.44 123 LYS A CA 1
ATOM 937 C C . LYS A 1 123 ? -11.428 -8.799 8.530 1.00 87.44 123 LYS A C 1
ATOM 939 O O . LYS A 1 123 ? -11.421 -9.385 9.610 1.00 87.44 123 LYS A O 1
ATOM 944 N N . GLU A 1 124 ? -10.567 -7.835 8.211 1.0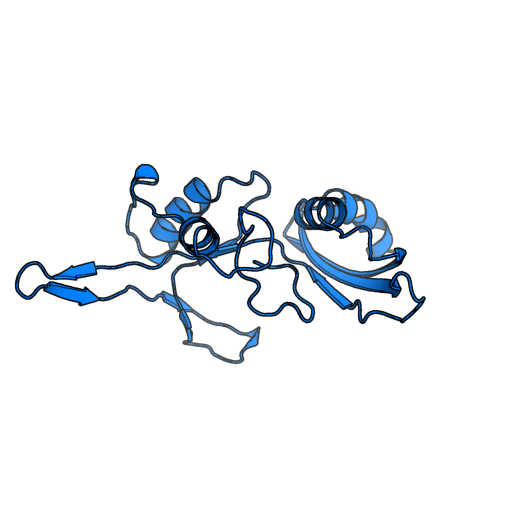0 87.38 124 GLU A N 1
ATOM 945 C CA . GLU A 1 124 ? -9.465 -7.391 9.079 1.00 87.38 124 GLU A CA 1
ATOM 946 C C . GLU A 1 124 ? -10.002 -6.849 10.415 1.00 87.38 124 GLU A C 1
ATOM 948 O O . GLU A 1 124 ? -9.497 -7.206 11.477 1.00 87.38 124 GLU A O 1
ATOM 953 N N . MET A 1 125 ? -11.123 -6.109 10.403 1.00 87.81 125 MET A N 1
ATOM 954 C CA . MET A 1 125 ? -11.788 -5.651 11.635 1.00 87.81 125 MET A CA 1
ATOM 955 C C . MET A 1 125 ? -12.143 -6.808 12.561 1.00 87.81 125 MET A C 1
ATOM 957 O O . MET A 1 125 ? -11.890 -6.745 13.767 1.00 87.81 125 MET A O 1
ATOM 961 N N . LYS A 1 126 ? -12.742 -7.865 12.008 1.00 90.88 126 LYS A N 1
ATOM 962 C CA . LYS A 1 126 ? -13.150 -9.032 12.786 1.00 90.88 126 LYS A CA 1
ATOM 963 C C . LYS A 1 126 ? -11.936 -9.782 13.330 1.00 90.88 126 LYS A C 1
ATOM 965 O O . LYS A 1 126 ? -11.981 -10.232 14.471 1.00 90.88 126 LYS A O 1
ATOM 970 N N . GLU A 1 127 ? -10.875 -9.914 12.539 1.00 89.81 127 GLU A N 1
ATOM 971 C CA . GLU A 1 127 ? -9.653 -10.625 12.932 1.00 89.81 127 GLU A CA 1
ATOM 972 C C . GLU A 1 127 ? -8.865 -9.876 14.017 1.00 89.81 127 GLU A C 1
ATOM 974 O O . GLU A 1 127 ? -8.448 -10.494 14.996 1.00 89.81 127 GLU A O 1
ATOM 979 N N . GLU A 1 128 ? -8.712 -8.555 13.896 1.00 90.38 128 GLU A N 1
ATOM 980 C CA . GLU A 1 128 ? -7.899 -7.762 14.826 1.00 90.38 128 GLU A CA 1
ATOM 981 C C . GLU A 1 128 ? -8.660 -7.290 16.073 1.00 90.38 128 GLU A C 1
ATOM 983 O O . GLU A 1 128 ? -8.065 -7.145 17.142 1.00 90.38 128 GLU A O 1
ATOM 988 N N . THR A 1 129 ? -9.970 -7.034 15.960 1.00 90.56 129 THR A N 1
ATOM 989 C CA . THR A 1 129 ? -10.769 -6.447 17.057 1.00 90.56 129 THR A CA 1
ATOM 990 C C . THR A 1 129 ? -11.883 -7.352 17.576 1.00 90.56 129 THR A C 1
ATOM 992 O O . THR A 1 129 ? -12.443 -7.085 18.638 1.00 90.56 129 THR A O 1
ATOM 995 N N . GLY A 1 130 ? -12.228 -8.418 16.848 1.00 91.44 130 GLY A N 1
ATOM 996 C CA . GLY A 1 130 ? -13.371 -9.278 17.166 1.00 91.44 130 GLY A CA 1
ATOM 997 C C . GLY A 1 130 ? -14.738 -8.663 16.839 1.00 91.44 130 GLY A C 1
ATOM 998 O O . GLY A 1 130 ? -15.760 -9.293 17.104 1.00 91.44 130 GLY A O 1
ATOM 999 N N . ILE A 1 131 ? -14.781 -7.455 16.269 1.00 88.69 131 ILE A N 1
ATOM 1000 C CA . ILE A 1 131 ? -16.022 -6.732 15.970 1.00 88.69 131 ILE A CA 1
ATOM 1001 C C . ILE A 1 131 ? -16.469 -7.035 14.543 1.00 88.69 131 ILE A C 1
ATOM 1003 O O . ILE A 1 131 ? -15.739 -6.807 13.579 1.00 88.69 131 ILE A O 1
ATOM 1007 N N . GLU A 1 132 ? -17.707 -7.505 14.398 1.00 89.44 132 GLU A N 1
ATOM 1008 C CA . GLU A 1 132 ? -18.343 -7.648 13.091 1.00 89.44 132 GLU A CA 1
ATOM 1009 C C . GLU A 1 132 ? -18.945 -6.313 12.649 1.00 89.44 132 GLU A C 1
ATOM 1011 O O . GLU A 1 132 ? -19.853 -5.780 13.288 1.00 89.44 132 GLU A O 1
ATOM 1016 N N . VAL A 1 133 ? -18.445 -5.774 11.537 1.00 82.94 133 VAL A N 1
ATOM 1017 C CA . VAL A 1 133 ? -18.955 -4.533 10.947 1.00 82.94 133 VAL A CA 1
ATOM 1018 C C . VAL A 1 133 ? -19.852 -4.829 9.752 1.00 82.94 133 VAL A C 1
ATOM 1020 O O . VAL A 1 133 ? -19.561 -5.687 8.916 1.00 82.94 133 VAL A O 1
ATOM 1023 N N . ASN A 1 134 ? -20.952 -4.085 9.634 1.00 85.31 134 ASN A N 1
ATOM 1024 C CA . ASN A 1 134 ? -21.730 -4.086 8.406 1.00 85.31 134 ASN A CA 1
ATOM 1025 C C . ASN A 1 134 ? -20.981 -3.255 7.356 1.00 85.31 134 ASN A C 1
ATOM 1027 O O . ASN A 1 134 ? -20.912 -2.036 7.443 1.00 85.31 134 ASN A O 1
ATOM 1031 N N . VAL A 1 135 ? -20.454 -3.924 6.336 1.00 81.12 135 VAL A N 1
ATOM 1032 C CA . VAL A 1 135 ? -19.778 -3.339 5.163 1.00 81.12 135 VAL A CA 1
ATOM 1033 C C . VAL A 1 135 ? -20.535 -2.124 4.601 1.00 81.12 135 VAL A C 1
ATOM 1035 O O . VAL A 1 135 ? -19.924 -1.122 4.247 1.00 81.12 135 VAL A O 1
ATOM 1038 N N . LYS A 1 136 ? -21.876 -2.165 4.577 1.00 84.31 136 LYS A N 1
ATOM 1039 C CA . LYS A 1 136 ? -22.717 -1.083 4.033 1.00 84.31 136 LYS A CA 1
ATOM 1040 C C . LYS A 1 136 ? -22.779 0.170 4.908 1.00 84.31 136 LYS A C 1
ATOM 1042 O O . LYS A 1 136 ? -23.279 1.188 4.442 1.00 84.31 136 LYS A O 1
ATOM 1047 N N . SER A 1 137 ? -22.349 0.090 6.166 1.00 83.19 137 SER A N 1
ATOM 1048 C CA . SER A 1 137 ? -22.269 1.243 7.068 1.00 83.19 137 SER A CA 1
ATOM 1049 C C . SER A 1 137 ? -20.873 1.858 7.128 1.00 83.19 137 SER A C 1
ATOM 1051 O O . SER A 1 137 ? -20.684 2.824 7.863 1.00 83.19 137 SER A O 1
ATOM 1053 N N . LEU A 1 138 ? -19.894 1.306 6.403 1.00 87.06 138 LEU A N 1
ATOM 1054 C CA . LEU A 1 138 ? -18.574 1.916 6.309 1.00 87.06 138 LEU A CA 1
ATOM 1055 C C . LEU A 1 138 ? -18.643 3.186 5.458 1.00 87.06 138 LEU A C 1
ATOM 1057 O O . LEU A 1 138 ? -19.322 3.237 4.433 1.00 87.06 138 LEU A O 1
ATOM 1061 N N . ILE A 1 139 ? -17.933 4.211 5.918 1.00 89.06 139 ILE A N 1
ATOM 1062 C CA . ILE A 1 139 ? -17.824 5.506 5.253 1.00 89.06 139 ILE A CA 1
ATOM 1063 C C . ILE A 1 139 ? -16.438 5.578 4.616 1.00 89.06 139 ILE A C 1
ATOM 1065 O O . ILE A 1 139 ? -15.432 5.434 5.312 1.00 89.06 139 ILE A O 1
ATOM 1069 N N . ASP A 1 140 ? -16.387 5.816 3.308 1.00 87.75 140 ASP A N 1
ATOM 1070 C CA . ASP A 1 140 ? -15.136 6.007 2.576 1.00 87.75 140 ASP A CA 1
ATOM 1071 C C . ASP A 1 140 ? -14.565 7.405 2.873 1.00 87.75 140 ASP A C 1
ATOM 1073 O O . ASP A 1 140 ? -15.042 8.425 2.370 1.00 87.75 140 ASP A O 1
ATOM 1077 N N . LEU A 1 141 ? -13.550 7.457 3.740 1.00 88.38 141 LEU A N 1
ATOM 1078 C CA . LEU A 1 141 ? -12.889 8.710 4.115 1.00 88.38 141 LEU A CA 1
ATOM 1079 C C . LEU A 1 141 ? -12.056 9.304 2.970 1.00 88.38 141 LEU A C 1
ATOM 1081 O O . LEU A 1 141 ? -11.841 10.517 2.946 1.00 88.38 141 LEU A O 1
ATOM 1085 N N . THR A 1 142 ? -11.606 8.477 2.026 1.00 86.81 142 THR A N 1
ATOM 1086 C CA . THR A 1 142 ? -10.841 8.908 0.852 1.00 86.81 142 THR A CA 1
ATOM 1087 C C . THR A 1 142 ? -11.747 9.658 -0.120 1.00 86.81 142 THR A C 1
ATOM 1089 O O . THR A 1 142 ? -11.390 10.735 -0.606 1.00 86.81 142 THR A O 1
ATOM 1092 N N . ASP A 1 143 ? -12.953 9.139 -0.351 1.00 84.81 143 ASP A N 1
ATOM 1093 C CA . ASP A 1 143 ? -13.985 9.792 -1.164 1.00 84.81 143 ASP A CA 1
ATOM 1094 C C . ASP A 1 143 ? -14.422 11.120 -0.521 1.00 84.81 143 ASP A C 1
ATOM 1096 O O . ASP A 1 143 ? -14.368 12.172 -1.156 1.00 84.81 143 ASP A O 1
ATOM 1100 N N . LEU A 1 144 ? -14.687 11.115 0.795 1.00 85.06 144 LEU A N 1
ATOM 1101 C CA . LEU A 1 144 ? -15.018 12.334 1.548 1.00 85.06 144 LEU A CA 1
ATOM 1102 C C . LEU A 1 144 ? -13.916 13.401 1.523 1.00 85.06 144 LEU A C 1
ATOM 1104 O O . LEU A 1 144 ? -14.208 14.597 1.618 1.00 85.06 144 LEU A O 1
ATOM 1108 N N . ALA A 1 145 ? -12.648 12.991 1.461 1.00 82.50 145 ALA A N 1
ATOM 1109 C CA . ALA A 1 145 ? -11.543 13.925 1.305 1.00 82.50 145 ALA A CA 1
ATOM 1110 C C . ALA A 1 145 ? -11.507 14.507 -0.115 1.00 82.50 145 ALA A C 1
ATOM 1112 O O . ALA A 1 145 ? -11.257 15.701 -0.258 1.00 82.50 145 ALA A O 1
ATOM 1113 N N . SER A 1 146 ? -11.802 13.693 -1.133 1.00 74.19 146 SER A N 1
ATOM 1114 C CA . SER A 1 146 ? -11.750 14.061 -2.556 1.00 74.19 146 SER A CA 1
ATOM 1115 C C . SER A 1 146 ? -12.771 15.140 -2.946 1.00 74.19 146 SER A C 1
ATOM 1117 O O . SER A 1 146 ? -12.486 15.968 -3.808 1.00 74.19 146 SER A O 1
ATOM 1119 N N . ASP A 1 147 ? -13.921 15.184 -2.271 1.00 64.44 147 ASP A N 1
ATOM 1120 C CA . ASP A 1 147 ? -15.028 16.112 -2.555 1.00 64.44 147 ASP A CA 1
ATOM 1121 C C . ASP A 1 147 ? -14.824 17.554 -2.037 1.00 64.44 147 ASP A C 1
ATOM 1123 O O . ASP A 1 147 ? -15.717 18.400 -2.155 1.00 64.44 147 ASP A O 1
ATOM 1127 N N . LYS A 1 148 ? -13.665 17.881 -1.448 1.00 64.25 148 LYS A N 1
ATOM 1128 C CA . LYS A 1 148 ? -13.410 19.224 -0.901 1.00 64.25 148 LYS A CA 1
ATOM 1129 C C . LYS A 1 148 ? -12.808 20.176 -1.933 1.00 64.25 148 LYS A C 1
ATOM 1131 O O . LYS A 1 148 ? -11.786 19.888 -2.555 1.00 64.25 148 LYS A O 1
ATOM 1136 N N . GLU A 1 149 ? -13.404 21.368 -2.047 1.00 56.53 149 GLU A N 1
ATOM 1137 C CA . GLU A 1 149 ? -12.850 22.455 -2.860 1.00 56.53 149 GLU A CA 1
ATOM 1138 C C . GLU A 1 149 ? -11.402 22.768 -2.447 1.00 56.53 149 GLU A C 1
ATOM 1140 O O . GLU A 1 149 ? -11.108 22.990 -1.271 1.00 56.53 149 GLU A O 1
ATOM 1145 N N . GLY A 1 150 ? -10.495 22.791 -3.429 1.00 59.22 150 GLY A N 1
ATOM 1146 C CA . GLY A 1 150 ? -9.084 23.140 -3.236 1.00 59.22 150 GLY A CA 1
ATOM 1147 C C . GLY A 1 150 ? -8.091 21.976 -3.320 1.00 59.22 150 GLY A C 1
ATOM 1148 O O . GLY A 1 150 ? -6.888 22.236 -3.314 1.00 59.22 150 GLY A O 1
ATOM 1149 N N . ILE A 1 151 ? -8.540 20.721 -3.454 1.00 59.19 151 ILE A N 1
ATOM 1150 C CA . ILE A 1 151 ? -7.630 19.611 -3.777 1.00 59.19 151 ILE A CA 1
ATOM 1151 C C . ILE A 1 151 ? -7.286 19.654 -5.269 1.00 59.19 151 ILE A C 1
ATOM 1153 O O . ILE A 1 151 ? -8.123 19.407 -6.135 1.00 59.19 151 ILE A O 1
ATOM 1157 N N . VAL A 1 152 ? -6.028 19.977 -5.576 1.00 54.41 152 VAL A N 1
ATOM 1158 C CA . VAL A 1 152 ? -5.466 19.849 -6.925 1.00 54.41 152 VAL A CA 1
ATOM 1159 C C . VAL A 1 152 ? -5.129 18.372 -7.141 1.00 54.41 152 VAL A C 1
ATOM 1161 O O . VAL A 1 152 ? -4.153 17.876 -6.585 1.00 54.41 152 VAL A O 1
ATOM 1164 N N . GLY A 1 153 ? -5.957 17.650 -7.898 1.00 59.69 153 GLY A N 1
ATOM 1165 C CA . GLY A 1 153 ? -5.790 16.210 -8.111 1.00 59.69 153 GLY A CA 1
ATOM 1166 C C . GLY A 1 153 ? -6.957 15.557 -8.864 1.00 59.69 153 GLY A C 1
ATOM 1167 O O . GLY A 1 153 ? -7.866 16.257 -9.321 1.00 59.69 153 GLY A O 1
ATOM 1168 N N . PRO A 1 154 ? -6.940 14.221 -9.038 1.00 57.78 154 PRO A N 1
ATOM 1169 C CA . PRO A 1 154 ? -8.058 13.493 -9.631 1.00 57.78 154 PRO A CA 1
ATOM 1170 C C . PRO A 1 154 ? -9.326 13.665 -8.783 1.00 57.78 154 PRO A C 1
ATOM 1172 O O . PRO A 1 154 ? -9.253 13.735 -7.560 1.00 57.78 154 PRO A O 1
ATOM 1175 N N . LYS A 1 155 ? -10.501 13.678 -9.434 1.00 64.38 155 LYS A N 1
ATOM 1176 C CA . LYS A 1 155 ? -11.814 13.815 -8.764 1.00 64.38 155 LYS A CA 1
ATOM 1177 C C . LYS A 1 155 ? -12.078 12.756 -7.686 1.00 64.38 155 LYS A C 1
ATOM 1179 O O . LYS A 1 155 ? -12.929 12.974 -6.840 1.00 64.38 155 LYS A O 1
ATOM 1184 N N . LYS A 1 156 ? -11.379 11.622 -7.749 1.00 74.06 156 LYS A N 1
ATOM 1185 C CA . LYS A 1 156 ? -11.382 10.580 -6.727 1.00 74.06 156 LYS A CA 1
ATOM 1186 C C . LYS A 1 156 ? -9.942 10.189 -6.420 1.00 74.06 156 LYS A C 1
ATOM 1188 O O . LYS A 1 156 ? -9.202 9.816 -7.332 1.00 74.06 156 LYS A O 1
ATOM 1193 N N . LEU A 1 157 ? -9.550 10.297 -5.158 1.00 80.75 157 LEU A N 1
ATOM 1194 C CA . LEU A 1 157 ? -8.245 9.858 -4.682 1.00 80.75 157 LEU A CA 1
ATOM 1195 C C . LEU A 1 157 ? -8.231 8.323 -4.544 1.00 80.75 157 LEU A C 1
ATOM 1197 O O . LEU A 1 157 ? -9.236 7.747 -4.128 1.00 80.75 157 LEU A O 1
ATOM 1201 N N . PRO A 1 158 ? -7.121 7.644 -4.885 1.00 81.88 158 PRO A N 1
ATOM 1202 C CA . PRO A 1 158 ? -6.997 6.200 -4.674 1.00 81.88 158 PRO A CA 1
ATOM 1203 C C . PRO A 1 158 ? -6.810 5.837 -3.190 1.00 81.88 158 PRO A C 1
ATOM 1205 O O . PRO A 1 158 ? -7.204 4.755 -2.776 1.00 81.88 158 PRO A O 1
ATOM 1208 N N . GLY A 1 159 ? -6.242 6.750 -2.399 1.00 88.19 159 GLY A N 1
ATOM 1209 C CA . GLY A 1 159 ? -5.948 6.600 -0.974 1.00 88.19 159 GLY A CA 1
ATOM 1210 C C . GLY A 1 159 ? -4.979 7.683 -0.511 1.00 88.19 159 GLY A C 1
ATOM 1211 O O . GLY A 1 159 ? -4.818 8.709 -1.185 1.00 88.19 159 GLY A O 1
ATOM 1212 N N . VAL A 1 160 ? -4.323 7.462 0.627 1.00 88.69 160 VAL A N 1
ATOM 1213 C CA . VAL A 1 160 ? -3.373 8.418 1.211 1.00 88.69 160 VAL A CA 1
ATOM 1214 C C . VAL A 1 160 ? -2.007 7.765 1.298 1.00 88.69 160 VAL A C 1
ATOM 1216 O O . VAL A 1 160 ? -1.812 6.849 2.079 1.00 88.69 160 VAL A O 1
ATOM 1219 N N . TYR A 1 161 ? -1.029 8.302 0.570 1.00 88.81 161 TYR A N 1
ATOM 1220 C CA . TYR A 1 161 ? 0.349 7.816 0.622 1.00 88.81 161 TYR A CA 1
ATOM 1221 C C . TYR A 1 161 ? 1.058 8.318 1.893 1.00 88.81 161 TYR A C 1
ATOM 1223 O O . TYR A 1 161 ? 1.386 9.508 1.970 1.00 88.81 161 TYR A O 1
ATOM 1231 N N . PRO A 1 162 ? 1.370 7.455 2.879 1.00 84.69 162 PRO A N 1
ATOM 1232 C CA . PRO A 1 162 ? 2.005 7.890 4.122 1.00 84.69 162 PRO A CA 1
ATOM 1233 C C . PRO A 1 162 ? 3.508 8.172 3.947 1.00 84.69 162 PRO A C 1
ATOM 1235 O O . PRO A 1 162 ? 4.099 8.913 4.732 1.00 84.69 162 PRO A O 1
ATOM 1238 N N . SER A 1 163 ? 4.150 7.583 2.926 1.00 83.94 163 SER A N 1
ATOM 1239 C CA . SER A 1 163 ? 5.580 7.756 2.635 1.00 83.94 163 SER A CA 1
ATOM 1240 C C . SER A 1 163 ? 5.890 7.640 1.132 1.00 83.94 163 SER A C 1
ATOM 1242 O O . SER A 1 163 ? 6.502 6.680 0.660 1.00 83.94 163 SER A O 1
ATOM 1244 N N . CYS A 1 164 ? 5.492 8.655 0.360 1.00 84.88 164 CYS A N 1
ATOM 1245 C CA . CYS A 1 164 ? 5.620 8.686 -1.107 1.00 84.88 164 CYS A CA 1
ATOM 1246 C C . CYS A 1 164 ? 7.060 8.842 -1.645 1.00 84.88 164 CYS A C 1
ATOM 1248 O O . CYS A 1 164 ? 7.270 8.852 -2.854 1.00 84.88 164 CYS A O 1
ATOM 1250 N N . GLY A 1 165 ? 8.071 8.947 -0.774 1.00 86.62 165 GLY A N 1
ATOM 1251 C CA . GLY A 1 165 ? 9.480 9.040 -1.182 1.00 86.62 165 GLY A CA 1
ATOM 1252 C C . GLY A 1 165 ? 10.093 7.714 -1.654 1.00 86.62 165 GLY A C 1
ATOM 1253 O O . GLY A 1 165 ? 11.202 7.713 -2.187 1.00 86.62 165 GLY A O 1
ATOM 1254 N N . GLY A 1 166 ? 9.400 6.592 -1.442 1.00 90.62 166 GLY A N 1
ATOM 1255 C CA . GLY A 1 166 ? 9.875 5.277 -1.872 1.00 90.62 166 GLY A CA 1
ATOM 1256 C C . GLY A 1 166 ? 8.922 4.103 -1.643 1.00 90.62 166 GLY A C 1
ATOM 1257 O O . GLY A 1 166 ? 9.329 2.982 -1.928 1.00 90.62 166 GLY A O 1
ATOM 1258 N N . CYS A 1 167 ? 7.702 4.317 -1.137 1.00 91.25 167 CYS A N 1
ATOM 1259 C CA . CYS A 1 167 ? 6.679 3.275 -0.992 1.00 91.25 167 CYS A CA 1
ATOM 1260 C C . CYS A 1 167 ? 5.519 3.522 -1.966 1.00 91.25 167 CYS A C 1
ATOM 1262 O O . CYS A 1 167 ? 5.167 4.677 -2.207 1.00 91.25 167 CYS A O 1
ATOM 1264 N N . ASP A 1 168 ? 4.932 2.450 -2.501 1.00 91.56 168 ASP A N 1
ATOM 1265 C CA . ASP A 1 168 ? 3.737 2.502 -3.359 1.00 91.56 168 ASP A CA 1
ATOM 1266 C C . ASP A 1 168 ? 2.417 2.404 -2.581 1.00 91.56 168 ASP A C 1
ATOM 1268 O O . ASP A 1 168 ? 1.351 2.575 -3.160 1.00 91.56 168 ASP A O 1
ATOM 1272 N N . GLU A 1 169 ? 2.486 2.098 -1.288 1.00 90.75 169 GLU A N 1
ATOM 1273 C CA . GLU A 1 169 ? 1.309 1.938 -0.443 1.00 90.75 169 GLU A CA 1
ATOM 1274 C C . GLU A 1 169 ? 0.517 3.244 -0.295 1.00 90.75 169 GLU A C 1
ATOM 1276 O O . GLU A 1 169 ? 1.099 4.308 -0.046 1.00 90.75 169 GLU A O 1
ATOM 1281 N N . TYR A 1 170 ? -0.809 3.107 -0.345 1.00 86.81 170 TYR A N 1
ATOM 1282 C CA . TYR A 1 170 ? -1.814 4.132 -0.078 1.00 86.81 170 TYR A CA 1
ATOM 1283 C C . TYR A 1 170 ? -3.028 3.561 0.656 1.00 86.81 170 TYR A C 1
ATOM 1285 O O . TYR A 1 170 ? -3.136 2.309 0.705 1.00 86.81 170 TYR A O 1
#

pLDDT: mean 87.62, std 10.7, range [49.19, 97.06]

InterPro domains:
  IPR000086 NUDIX hydrolase domain [PF00293] (72-140)
  IPR015797 NUDIX hydrolase-like domain superfamily [SSF55811] (50-139)

Mean predicted aligned error: 6.07 Å

Nearest PDB structures (foldseek):
  8wv3-assembly1_B  TM=8.603E-01  e=2.331E-04  Bacillus methanolicus
  5qkb-assembly2_D  TM=8.095E-01  e=4.310E-04  Homo sapiens
  8wv3-assembly1_D  TM=8.036E-01  e=2.478E-04  Bacillus methanolicus
  8rdz-assembly1_A  TM=8.112E-01  e=9.013E-04  Homo sapiens
  9dre-assembly4_H  TM=6.636E-01  e=1.612E-04  Klebsiella pneumoniae

Radius of gyration: 19.01 Å; Cα contacts (8 Å, |Δi|>4): 262; chains: 1; bounding box: 45×42×48 Å

Foldseek 3Di:
DVVVVCPVLCVVALQNVVCVVPDDPQKDWPDKAWDDFDDDDSHTQWTWIATAIAGPVRHTDGGTAIEHAEKAFDWDWDADPPPRDTDTDWFFACPVVVPDGGDTHTQMGHDDSPPPRLVRHQVSCCVGPVDHDDSVPGDDVQLVVLPDPPDPDPSGDPDDDPDVSHYSYD

Solvent-accessible surface area (backbone atoms only — not comparable to full-atom values): 10244 Å² total; per-residue (Å²): 112,73,66,72,74,41,50,66,48,52,72,65,31,54,51,54,49,51,51,65,74,64,58,58,86,60,57,47,74,78,49,75,46,79,76,47,76,43,67,58,83,94,42,71,51,38,38,31,34,39,44,47,35,23,42,90,86,65,49,77,46,92,40,53,39,46,40,63,32,46,48,42,71,53,86,54,79,45,67,43,88,89,82,61,53,75,46,66,62,66,40,76,42,68,39,67,97,78,73,32,66,79,35,80,37,63,46,63,42,72,53,59,90,80,74,54,60,55,62,44,44,36,51,42,38,31,74,75,70,68,45,87,57,64,59,90,74,62,78,64,64,43,54,65,58,35,74,41,91,85,70,90,68,65,82,61,51,96,53,63,58,88,51,73,87,34,40,65,36,43

Secondary structure (DSSP, 8-state):
-HHHHTHHHHHH-HHHHHHHHH--TT-EEEEEEEEEEEEETTEEEEEEEEEEEE-TT-PEEP-EEEE---EEE----EE-TTT--EE---EEEEEGGGTEEEEEE--EEEPPTT--HHHHHHHHHHHHH-PPP-GGG---HHHHHHTSTT--S-SS-----S-TTTB---